Protein AF-A0A3E0R6X7-F1 (afdb_monomer)

pLDDT: mean 79.29, std 10.76, range [50.69, 90.69]

Structure (mmCIF, N/CA/C/O backbone):
data_AF-A0A3E0R6X7-F1
#
_entry.id   AF-A0A3E0R6X7-F1
#
loop_
_atom_site.group_PDB
_atom_site.id
_atom_site.type_symbol
_atom_site.label_atom_id
_atom_site.label_alt_id
_atom_site.label_comp_id
_atom_site.label_asym_id
_atom_site.label_entity_id
_atom_site.label_seq_id
_atom_site.pdbx_PDB_ins_code
_atom_site.Cartn_x
_atom_site.Cartn_y
_atom_site.Cartn_z
_atom_site.occupancy
_atom_site.B_iso_or_equiv
_atom_site.auth_seq_id
_atom_site.auth_comp_id
_atom_site.auth_asym_id
_atom_site.auth_atom_id
_atom_site.pdbx_PDB_model_num
ATOM 1 N N . MET A 1 1 ? 11.818 -14.871 -12.486 1.00 50.69 1 MET A N 1
ATOM 2 C CA . MET A 1 1 ? 10.991 -13.785 -13.052 1.00 50.69 1 MET A CA 1
ATOM 3 C C . MET A 1 1 ? 11.139 -12.602 -12.113 1.00 50.69 1 MET A C 1
ATOM 5 O O . MET A 1 1 ? 10.901 -12.791 -10.929 1.00 50.69 1 MET A O 1
ATOM 9 N N . SER A 1 2 ? 11.664 -11.468 -12.582 1.00 55.22 2 SER A N 1
ATOM 10 C CA . SER A 1 2 ? 11.829 -10.272 -11.743 1.00 55.22 2 SER A CA 1
ATOM 11 C C . SER A 1 2 ? 10.574 -9.419 -11.873 1.00 55.22 2 SER A C 1
ATOM 13 O O . SER A 1 2 ? 10.197 -9.071 -12.989 1.00 55.22 2 SER A O 1
ATOM 15 N N . THR A 1 3 ? 9.910 -9.125 -10.761 1.00 60.66 3 THR A N 1
ATOM 16 C CA . THR A 1 3 ? 8.726 -8.263 -10.738 1.00 60.66 3 THR A CA 1
ATOM 17 C C . THR A 1 3 ? 9.190 -6.814 -10.839 1.00 60.66 3 THR A C 1
ATOM 19 O O . THR A 1 3 ? 9.752 -6.277 -9.886 1.00 60.66 3 THR A O 1
ATOM 22 N N . ILE A 1 4 ? 9.003 -6.193 -12.003 1.00 69.19 4 ILE A N 1
ATOM 23 C CA . ILE A 1 4 ? 9.345 -4.784 -12.224 1.00 69.19 4 ILE A CA 1
ATOM 24 C C . ILE A 1 4 ? 8.072 -3.964 -12.025 1.00 69.19 4 ILE A C 1
ATOM 26 O O . ILE A 1 4 ? 7.040 -4.277 -12.614 1.00 69.19 4 ILE A O 1
ATOM 30 N N . LEU A 1 5 ? 8.133 -2.934 -11.185 1.00 74.81 5 LEU A N 1
ATOM 31 C CA . LEU A 1 5 ? 7.036 -1.982 -11.024 1.00 74.81 5 LEU A CA 1
ATOM 32 C C . LEU A 1 5 ? 7.158 -0.871 -12.071 1.00 74.81 5 LEU A C 1
A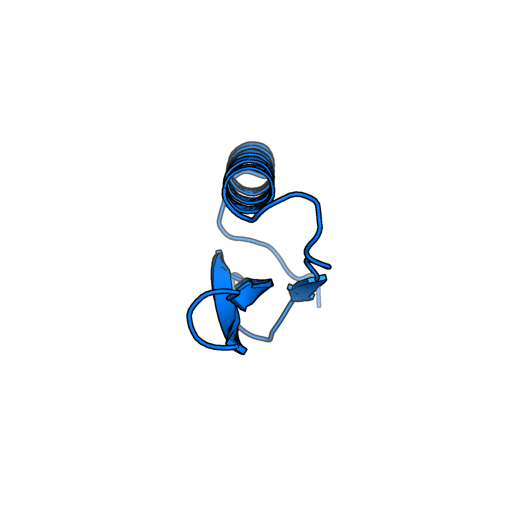TOM 34 O O . LEU A 1 5 ? 8.265 -0.467 -12.423 1.00 74.81 5 LEU A O 1
ATOM 38 N N . ASP A 1 6 ? 6.019 -0.404 -12.579 1.00 68.62 6 ASP A N 1
ATOM 39 C CA . ASP A 1 6 ? 5.948 0.617 -13.636 1.00 68.62 6 ASP A CA 1
ATOM 40 C C . ASP A 1 6 ? 6.424 2.010 -13.204 1.00 68.62 6 ASP A C 1
ATOM 42 O O . ASP A 1 6 ? 6.845 2.812 -14.038 1.00 68.62 6 ASP A O 1
ATOM 46 N N . ASP A 1 7 ? 6.334 2.290 -11.907 1.00 76.31 7 ASP A N 1
ATOM 47 C CA . ASP A 1 7 ? 6.536 3.614 -11.338 1.00 76.31 7 ASP A CA 1
ATOM 48 C C . ASP A 1 7 ? 7.947 3.803 -10.767 1.00 76.31 7 ASP A C 1
ATOM 50 O O . ASP A 1 7 ? 8.589 2.865 -10.288 1.00 76.31 7 ASP A O 1
ATOM 54 N N . ASP A 1 8 ? 8.403 5.060 -10.761 1.00 84.62 8 ASP A N 1
ATOM 55 C CA . ASP A 1 8 ? 9.622 5.461 -10.061 1.00 84.62 8 ASP A CA 1
ATOM 56 C C . ASP A 1 8 ? 9.558 5.042 -8.572 1.00 84.62 8 ASP A C 1
ATOM 58 O O . ASP A 1 8 ? 8.566 5.344 -7.896 1.00 84.62 8 ASP A O 1
ATOM 62 N N . PRO A 1 9 ? 10.603 4.392 -8.022 1.00 84.19 9 PRO A N 1
ATOM 63 C CA . PRO A 1 9 ? 10.593 3.911 -6.642 1.00 84.19 9 PRO A CA 1
ATOM 64 C C . PRO A 1 9 ? 10.298 4.987 -5.586 1.00 84.19 9 PRO A C 1
ATOM 66 O O . PRO A 1 9 ? 9.660 4.681 -4.577 1.00 84.19 9 PRO A O 1
ATOM 69 N N . HIS A 1 10 ? 10.701 6.247 -5.801 1.00 85.00 10 HIS A N 1
ATOM 70 C CA . HIS A 1 10 ? 10.400 7.336 -4.866 1.00 85.00 10 HIS A CA 1
ATOM 71 C C . HIS A 1 10 ? 8.924 7.726 -4.929 1.00 85.00 10 HIS A C 1
ATOM 73 O O . HIS A 1 10 ? 8.311 7.987 -3.893 1.00 85.00 10 HIS A O 1
ATOM 79 N N . ALA A 1 11 ? 8.323 7.729 -6.122 1.00 87.25 11 ALA A N 1
ATOM 80 C CA . ALA A 1 11 ? 6.888 7.961 -6.272 1.00 87.25 11 ALA A CA 1
ATOM 81 C C . ALA A 1 11 ? 6.065 6.882 -5.549 1.00 87.25 11 ALA A C 1
ATOM 83 O O . ALA A 1 11 ? 5.091 7.209 -4.869 1.00 87.25 11 ALA A O 1
ATOM 84 N N . ILE A 1 12 ? 6.483 5.616 -5.639 1.00 88.25 12 ILE A N 1
ATOM 85 C CA . ILE A 1 12 ? 5.859 4.492 -4.923 1.00 88.25 12 ILE A CA 1
ATOM 86 C C . ILE A 1 12 ? 5.986 4.687 -3.408 1.00 88.25 12 ILE A C 1
ATOM 88 O O . ILE A 1 12 ? 4.982 4.628 -2.696 1.00 88.25 12 ILE A O 1
ATOM 92 N N . ALA A 1 13 ? 7.194 4.975 -2.913 1.00 86.44 13 ALA A N 1
ATOM 93 C CA . ALA A 1 13 ? 7.441 5.197 -1.489 1.00 86.44 13 ALA A CA 1
ATOM 94 C C . ALA A 1 13 ? 6.596 6.354 -0.926 1.00 86.44 13 ALA A C 1
ATOM 96 O O . ALA A 1 13 ? 5.968 6.206 0.121 1.00 86.44 13 ALA A O 1
ATOM 97 N N . ASN A 1 14 ? 6.503 7.474 -1.651 1.00 87.38 14 ASN A N 1
ATOM 98 C CA . ASN A 1 14 ? 5.694 8.625 -1.245 1.00 87.38 14 ASN A CA 1
ATOM 99 C C . ASN A 1 14 ? 4.200 8.290 -1.149 1.00 87.38 14 ASN A C 1
ATOM 101 O O . ASN A 1 14 ? 3.537 8.735 -0.214 1.00 87.38 14 ASN A O 1
ATOM 105 N N . ARG A 1 15 ? 3.663 7.483 -2.075 1.00 87.00 15 ARG A N 1
ATOM 106 C CA . ARG A 1 15 ? 2.260 7.037 -2.020 1.00 87.00 15 ARG A CA 1
ATOM 107 C C . ARG A 1 15 ? 2.001 6.137 -0.814 1.00 87.00 15 ARG A C 1
ATOM 109 O O . ARG A 1 15 ? 0.983 6.312 -0.153 1.00 87.00 15 ARG A O 1
ATOM 116 N N . ILE A 1 16 ? 2.920 5.218 -0.503 1.00 86.25 16 ILE A N 1
ATOM 117 C CA . ILE A 1 16 ? 2.816 4.360 0.689 1.00 86.25 16 ILE A CA 1
ATOM 118 C C . ILE A 1 16 ? 2.821 5.218 1.952 1.00 86.25 16 ILE A C 1
ATOM 120 O O . ILE A 1 16 ? 1.930 5.062 2.775 1.00 86.25 16 ILE A O 1
ATOM 124 N N . ILE A 1 17 ? 3.768 6.153 2.086 1.00 85.62 17 ILE A N 1
ATOM 125 C CA . ILE A 1 17 ? 3.852 7.052 3.248 1.00 85.62 17 ILE A CA 1
ATOM 126 C C . ILE A 1 17 ? 2.567 7.870 3.393 1.00 85.62 17 ILE A C 1
ATOM 128 O O . ILE A 1 17 ? 2.026 7.974 4.489 1.00 85.62 17 ILE A O 1
ATOM 132 N N . TRP A 1 18 ? 2.056 8.428 2.294 1.00 85.38 18 TRP A N 1
ATOM 133 C CA . TRP A 1 18 ? 0.816 9.198 2.317 1.00 85.38 18 TRP A CA 1
ATOM 134 C C . TRP A 1 18 ? -0.375 8.347 2.771 1.00 85.38 18 TRP A C 1
ATOM 136 O O . TRP A 1 18 ? -1.097 8.752 3.676 1.00 85.38 18 TRP A O 1
ATOM 146 N N . LEU A 1 19 ? -0.527 7.140 2.214 1.00 82.44 19 LEU A N 1
ATOM 147 C CA . LEU A 1 19 ? -1.570 6.197 2.623 1.00 82.44 19 LEU A CA 1
ATOM 148 C C . LEU A 1 19 ? -1.417 5.775 4.087 1.00 82.44 19 LEU A C 1
ATOM 150 O O . LEU A 1 19 ? -2.403 5.727 4.807 1.00 82.44 19 LEU A O 1
ATOM 154 N N . MET A 1 20 ? -0.200 5.495 4.550 1.00 79.50 20 MET A N 1
ATOM 155 C CA . MET A 1 20 ? 0.049 5.108 5.940 1.00 79.50 20 MET A CA 1
ATOM 156 C C . MET A 1 20 ? -0.196 6.253 6.928 1.00 79.50 20 MET A C 1
ATOM 158 O O . MET A 1 20 ? -0.608 5.988 8.048 1.00 79.50 20 MET A O 1
ATOM 162 N N . ASN A 1 21 ? 0.027 7.507 6.530 1.00 80.56 21 ASN A N 1
ATOM 163 C CA . ASN A 1 21 ? -0.278 8.670 7.368 1.00 80.56 21 ASN A CA 1
ATOM 164 C C . ASN A 1 21 ? -1.779 9.004 7.387 1.00 80.56 21 ASN A C 1
ATOM 166 O O . ASN A 1 21 ? -2.287 9.478 8.399 1.00 80.56 21 ASN A O 1
ATOM 170 N N . ASP A 1 22 ? -2.489 8.781 6.277 1.00 74.19 22 ASP A N 1
ATOM 171 C CA . ASP A 1 22 ? -3.947 8.956 6.196 1.00 74.19 22 ASP A CA 1
ATOM 172 C C . ASP A 1 22 ? -4.689 7.863 6.991 1.00 74.19 22 ASP A C 1
ATOM 174 O O . ASP A 1 22 ? -5.719 8.081 7.638 1.00 74.19 22 ASP A O 1
ATOM 178 N N . VAL A 1 23 ? -4.124 6.658 6.999 1.00 69.75 23 VAL A N 1
ATOM 179 C CA . VAL A 1 23 ? -4.646 5.500 7.713 1.00 69.75 23 VAL A CA 1
ATOM 180 C C . VAL A 1 23 ? -4.085 5.498 9.141 1.00 69.75 23 VAL A C 1
ATOM 182 O O . VAL A 1 23 ? -3.047 4.909 9.381 1.00 69.75 23 VAL A O 1
ATOM 185 N N . ASP A 1 24 ? -4.802 6.145 10.073 1.00 68.44 24 ASP A N 1
ATOM 186 C CA . ASP A 1 24 ? -4.612 6.141 11.550 1.00 68.44 24 ASP A CA 1
ATOM 187 C C . ASP A 1 24 ? -3.574 5.117 12.083 1.00 68.44 24 ASP A C 1
ATOM 189 O O . ASP A 1 24 ? -3.756 3.908 11.903 1.00 68.44 24 AS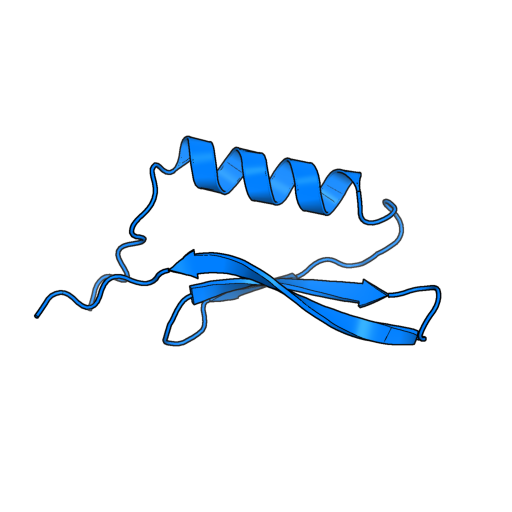P A O 1
ATOM 193 N N . GLU A 1 25 ? -2.545 5.608 12.794 1.00 57.34 25 GLU A N 1
ATOM 194 C CA . GLU A 1 25 ? -1.344 4.903 13.303 1.00 57.34 25 GLU A CA 1
ATOM 195 C C . GLU A 1 25 ? -1.619 3.589 14.061 1.00 57.34 25 GLU A C 1
ATOM 197 O O . GLU A 1 25 ? -0.737 2.746 14.228 1.00 57.34 25 GLU A O 1
ATOM 202 N N . THR A 1 26 ? -2.854 3.386 14.521 1.00 57.72 26 THR A N 1
ATOM 203 C CA . THR A 1 26 ? -3.298 2.168 15.214 1.00 57.72 26 THR A CA 1
ATOM 204 C C . THR A 1 26 ? -3.618 0.992 14.284 1.00 57.72 26 THR A C 1
ATOM 206 O O . THR A 1 26 ? -3.904 -0.115 14.753 1.00 57.72 26 THR A O 1
ATOM 209 N N . LYS A 1 27 ? -3.592 1.195 12.964 1.00 62.62 27 LYS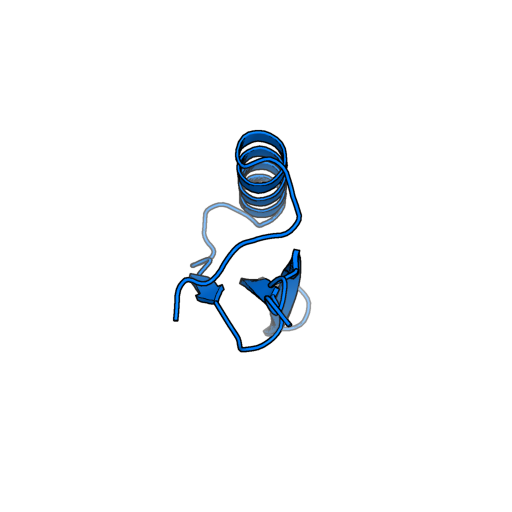 A N 1
ATOM 210 C CA . LYS A 1 27 ? -3.959 0.174 11.979 1.00 62.62 27 LYS A CA 1
ATOM 211 C C . LYS A 1 27 ? -2.732 -0.559 11.454 1.00 62.62 27 LYS A C 1
ATOM 213 O O . LYS A 1 27 ? -1.835 0.020 10.853 1.00 62.62 27 LYS A O 1
ATOM 218 N N . VAL A 1 28 ? -2.753 -1.882 11.597 1.00 63.53 28 VAL A N 1
ATOM 219 C CA . VAL A 1 28 ? -1.820 -2.774 10.902 1.00 63.53 28 VAL A CA 1
ATOM 220 C C . VAL A 1 28 ? -2.057 -2.631 9.397 1.00 63.53 28 VAL A C 1
ATOM 222 O O . VAL A 1 28 ? -3.075 -3.097 8.881 1.00 63.53 28 VAL A O 1
ATOM 225 N N . CYS A 1 29 ? -1.137 -1.951 8.717 1.00 77.81 29 CYS A N 1
ATOM 226 C CA . CYS A 1 29 ? -1.095 -1.874 7.263 1.00 77.81 29 CYS A CA 1
ATOM 227 C C . CYS A 1 29 ? -0.155 -2.962 6.747 1.00 77.81 29 CYS A C 1
ATOM 229 O O . CYS A 1 29 ? 1.001 -3.031 7.166 1.00 77.81 29 CYS A O 1
ATOM 231 N N . ASN A 1 30 ? -0.639 -3.799 5.835 1.00 86.06 30 ASN A N 1
ATOM 232 C CA . ASN A 1 30 ? 0.185 -4.796 5.163 1.00 86.06 30 ASN A CA 1
ATOM 233 C C . ASN A 1 30 ? 0.493 -4.325 3.746 1.00 86.06 30 ASN A C 1
ATOM 235 O O . ASN A 1 30 ? -0.405 -3.920 3.009 1.00 86.06 30 ASN A O 1
ATOM 239 N N . LEU A 1 31 ? 1.762 -4.414 3.355 1.00 87.56 31 LEU A N 1
ATOM 240 C CA . LEU A 1 31 ? 2.176 -4.209 1.975 1.00 87.56 31 LEU A CA 1
ATOM 241 C C . LEU A 1 31 ? 2.234 -5.569 1.278 1.00 87.56 31 LEU A C 1
ATOM 243 O O . LEU A 1 31 ? 2.982 -6.453 1.698 1.00 87.56 31 LEU A O 1
ATOM 247 N N . ILE A 1 32 ? 1.429 -5.744 0.233 1.00 89.38 32 ILE A N 1
ATOM 248 C CA . ILE A 1 32 ? 1.250 -7.024 -0.454 1.00 89.38 32 ILE A CA 1
ATOM 249 C C . ILE A 1 32 ? 1.515 -6.831 -1.941 1.00 89.38 32 ILE A C 1
ATOM 251 O O . ILE A 1 32 ? 0.974 -5.926 -2.568 1.00 89.38 32 ILE A O 1
ATOM 255 N N . MET A 1 33 ? 2.324 -7.715 -2.519 1.00 85.94 33 MET A N 1
ATOM 256 C CA . MET A 1 33 ? 2.470 -7.825 -3.967 1.00 85.94 33 MET A CA 1
ATOM 257 C C . MET A 1 33 ? 1.508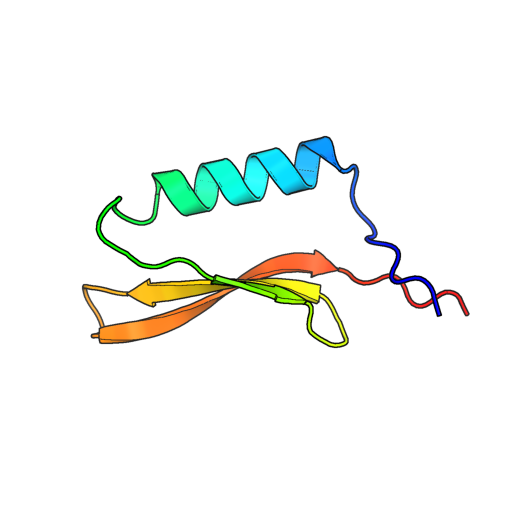 -8.900 -4.475 1.00 85.94 33 MET A C 1
ATOM 259 O O . MET A 1 33 ? 1.617 -10.057 -4.064 1.00 85.94 33 MET A O 1
ATOM 263 N N . ASN A 1 34 ? 0.571 -8.535 -5.348 1.00 83.88 34 ASN A N 1
ATOM 264 C CA . ASN A 1 34 ? -0.250 -9.499 -6.082 1.00 83.88 34 ASN A CA 1
ATOM 265 C C . ASN A 1 34 ? 0.280 -9.666 -7.523 1.00 83.88 34 ASN A C 1
ATOM 267 O O . ASN A 1 34 ? 1.355 -9.169 -7.854 1.00 83.88 34 ASN A O 1
ATOM 271 N N . ALA A 1 35 ? -0.437 -10.412 -8.370 1.00 81.31 35 ALA A N 1
ATOM 272 C CA . ALA A 1 35 ? -0.000 -10.678 -9.743 1.00 81.31 35 ALA A CA 1
ATOM 273 C C . ALA A 1 35 ? 0.085 -9.414 -10.624 1.00 81.31 35 ALA A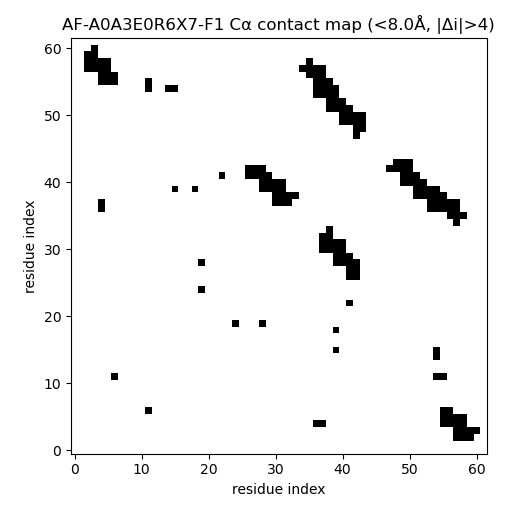 C 1
ATOM 275 O O . ALA A 1 35 ? 0.881 -9.386 -11.558 1.00 81.31 35 ALA A O 1
ATOM 276 N N . ASP A 1 36 ? -0.695 -8.376 -10.308 1.00 84.19 36 ASP A N 1
ATOM 277 C CA . ASP A 1 36 ? -0.908 -7.206 -11.167 1.00 84.19 36 ASP A CA 1
ATOM 278 C C . ASP A 1 36 ? -0.405 -5.889 -10.551 1.00 84.19 36 ASP A C 1
ATOM 280 O O . ASP A 1 36 ? -0.239 -4.896 -11.262 1.00 84.19 36 ASP A O 1
ATOM 284 N N . ALA A 1 37 ? -0.204 -5.835 -9.232 1.00 87.25 37 ALA A N 1
ATOM 285 C CA . ALA A 1 37 ? 0.058 -4.610 -8.491 1.00 87.25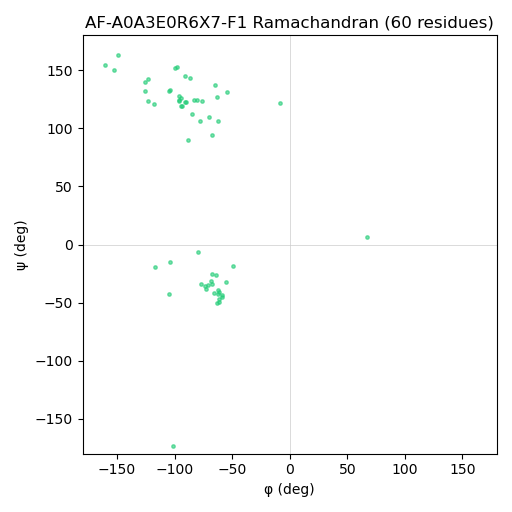 37 ALA A CA 1
ATOM 286 C C . ALA A 1 37 ? 0.717 -4.837 -7.118 1.00 87.25 37 ALA A C 1
ATOM 288 O O . ALA A 1 37 ? 0.518 -5.848 -6.440 1.00 87.25 37 ALA A O 1
ATOM 289 N N . LEU A 1 38 ? 1.432 -3.805 -6.673 1.00 89.31 38 LEU A N 1
ATOM 290 C CA . LEU A 1 38 ? 1.753 -3.567 -5.274 1.00 89.31 38 LEU A CA 1
ATOM 291 C C . LEU A 1 38 ? 0.566 -2.861 -4.613 1.00 89.31 38 LEU A C 1
ATOM 293 O O . LEU A 1 38 ? 0.149 -1.793 -5.064 1.00 89.31 38 LEU A O 1
ATOM 297 N N . VAL A 1 39 ? 0.046 -3.446 -3.539 1.00 90.69 39 VAL A N 1
ATOM 298 C CA . VAL A 1 39 ? -1.176 -3.016 -2.856 1.00 90.69 39 VAL A CA 1
ATOM 299 C C . VAL A 1 39 ? -0.897 -2.793 -1.373 1.00 90.69 39 VAL A C 1
ATOM 301 O O . VAL A 1 39 ? -0.197 -3.581 -0.734 1.00 90.69 39 VAL A O 1
ATOM 304 N N . VAL A 1 40 ? -1.482 -1.738 -0.810 1.00 88.94 40 VAL A N 1
ATOM 305 C CA . VAL A 1 40 ? -1.575 -1.548 0.642 1.00 88.94 40 VAL A CA 1
ATOM 306 C C . VAL A 1 40 ? -2.936 -2.046 1.115 1.00 88.94 40 VAL A C 1
ATOM 308 O O . VAL A 1 40 ? -3.978 -1.606 0.624 1.00 88.94 40 VAL A O 1
ATOM 311 N N . GLU A 1 41 ? -2.922 -2.963 2.077 1.00 88.88 41 GLU A N 1
ATOM 312 C CA . GLU A 1 41 ? -4.104 -3.492 2.754 1.00 88.88 41 GLU A CA 1
ATOM 313 C C . GLU A 1 41 ? -4.214 -2.902 4.164 1.00 88.88 41 GLU A C 1
ATOM 315 O O . GLU A 1 41 ? -3.251 -2.941 4.932 1.00 88.88 41 GLU A O 1
ATOM 320 N N . TYR A 1 42 ? -5.405 -2.426 4.537 1.00 85.31 42 TYR A N 1
ATOM 321 C CA . TYR A 1 42 ? -5.711 -1.994 5.905 1.00 85.31 42 TYR A CA 1
ATOM 322 C C . TYR A 1 42 ? -7.185 -2.220 6.277 1.00 85.31 42 TYR A C 1
ATOM 324 O O . TYR A 1 42 ? -8.050 -2.384 5.417 1.00 85.31 42 TYR A O 1
ATOM 332 N N . ASN A 1 43 ? -7.506 -2.191 7.575 1.00 84.38 43 ASN A N 1
ATOM 333 C CA . ASN A 1 43 ? -8.892 -2.242 8.057 1.00 84.38 43 ASN A CA 1
ATOM 334 C C . ASN A 1 43 ? -9.487 -0.831 8.196 1.00 84.38 43 ASN A C 1
ATOM 336 O O . ASN A 1 43 ? -8.982 0.012 8.943 1.00 84.38 43 ASN A O 1
ATOM 340 N N . CYS A 1 44 ? -10.599 -0.558 7.513 1.00 79.06 44 CYS A N 1
ATOM 341 C CA . CYS A 1 44 ? -11.327 0.696 7.662 1.00 79.06 44 CYS A CA 1
ATOM 342 C C . CYS A 1 44 ? -12.133 0.699 8.967 1.00 79.06 44 CYS A C 1
ATOM 344 O O . CYS A 1 44 ? -12.987 -0.154 9.188 1.00 79.06 44 CYS A O 1
ATOM 346 N N . ARG A 1 45 ? -11.898 1.698 9.825 1.00 74.06 45 ARG A N 1
ATOM 347 C CA . ARG A 1 45 ? -12.551 1.827 11.139 1.00 74.06 45 ARG A CA 1
ATOM 348 C C . ARG A 1 45 ? -14.049 2.121 11.036 1.00 74.06 45 ARG A C 1
ATOM 350 O O . ARG A 1 45 ? -14.814 1.658 11.871 1.00 74.06 45 ARG A O 1
ATOM 357 N N . PHE A 1 46 ? -14.462 2.876 10.020 1.00 79.81 46 PHE A N 1
ATOM 358 C CA . PHE A 1 46 ? -15.861 3.270 9.839 1.00 79.81 46 PHE A CA 1
ATOM 359 C C . PHE A 1 46 ? -16.731 2.112 9.357 1.00 79.81 46 PHE A C 1
ATOM 361 O O . PHE A 1 46 ? -17.889 2.002 9.743 1.00 79.81 46 PHE A O 1
ATOM 368 N N . THR A 1 47 ? -16.174 1.250 8.506 1.00 84.81 47 THR A N 1
ATOM 369 C CA . THR A 1 47 ? -16.918 0.144 7.892 1.00 84.81 47 THR A CA 1
ATOM 370 C C . THR A 1 47 ? -16.601 -1.211 8.518 1.00 84.81 47 THR A C 1
ATOM 372 O O . THR A 1 47 ? -17.331 -2.167 8.272 1.00 84.81 47 THR A O 1
ATOM 375 N N . GLY A 1 48 ? -15.512 -1.319 9.287 1.00 82.75 48 GLY A N 1
ATOM 376 C CA . GLY A 1 48 ? -14.977 -2.578 9.813 1.00 82.75 48 GLY A CA 1
ATOM 377 C C . GLY A 1 48 ? -14.422 -3.519 8.737 1.00 82.75 48 GL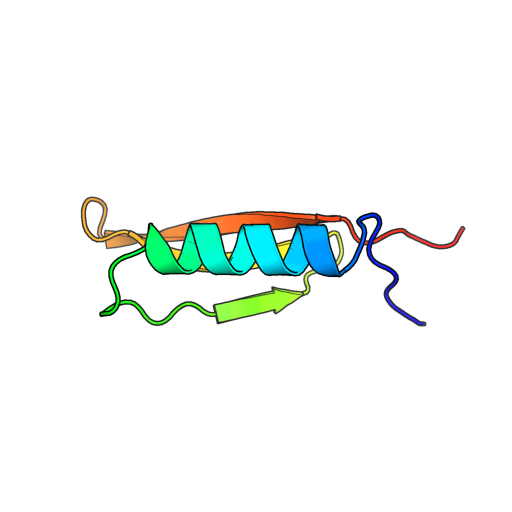Y A C 1
ATOM 378 O O . GLY A 1 48 ? -14.101 -4.665 9.038 1.00 82.75 48 GLY A O 1
ATOM 379 N N . LYS A 1 49 ? -14.341 -3.074 7.477 1.00 85.62 49 LYS A N 1
ATOM 380 C CA . LYS A 1 49 ? -13.950 -3.908 6.332 1.00 85.62 49 LYS A CA 1
ATOM 381 C C . LYS A 1 49 ? -12.491 -3.688 5.955 1.00 85.62 49 LYS A C 1
ATOM 383 O O . LYS A 1 49 ? -11.966 -2.585 6.105 1.00 85.62 49 LYS A O 1
ATOM 388 N N . LYS A 1 50 ? -11.875 -4.723 5.384 1.00 87.06 50 LYS A N 1
ATOM 389 C CA . LYS A 1 50 ? -10.588 -4.608 4.693 1.00 87.06 50 LYS A CA 1
ATOM 390 C C . LYS A 1 50 ? -10.729 -3.736 3.448 1.00 87.06 50 LYS A C 1
ATOM 392 O O . LYS A 1 50 ? -11.697 -3.879 2.699 1.00 87.06 50 LYS A O 1
ATOM 397 N N . VAL A 1 51 ? -9.759 -2.858 3.242 1.00 87.06 51 VAL A N 1
ATOM 398 C CA . VAL A 1 51 ? -9.627 -1.983 2.078 1.00 87.06 51 VAL A CA 1
ATOM 399 C C . VAL A 1 51 ? -8.273 -2.248 1.434 1.00 87.06 51 VAL A C 1
ATOM 401 O O . VAL A 1 51 ? -7.285 -2.476 2.131 1.00 87.06 51 VAL A O 1
ATOM 404 N N . PHE A 1 52 ? -8.252 -2.218 0.106 1.00 88.81 52 PHE A N 1
ATOM 405 C CA . PHE A 1 52 ? -7.083 -2.474 -0.725 1.00 88.81 52 PHE A CA 1
ATOM 406 C C . PHE A 1 52 ? -6.862 -1.259 -1.624 1.00 88.81 52 PHE A C 1
ATOM 408 O O . PHE A 1 52 ? -7.777 -0.870 -2.350 1.00 88.81 52 PHE A O 1
ATOM 415 N N . HIS A 1 53 ? -5.677 -0.653 -1.559 1.00 87.94 53 HIS A N 1
ATOM 416 C CA . HIS A 1 53 ? -5.296 0.465 -2.421 1.00 87.94 53 HIS A CA 1
ATOM 417 C C . HIS A 1 53 ? -4.102 0.093 -3.292 1.00 87.94 53 HIS A C 1
ATOM 419 O O . HIS A 1 53 ? -3.027 -0.218 -2.776 1.00 87.94 53 HIS A O 1
ATOM 425 N N . ASP A 1 54 ? -4.294 0.16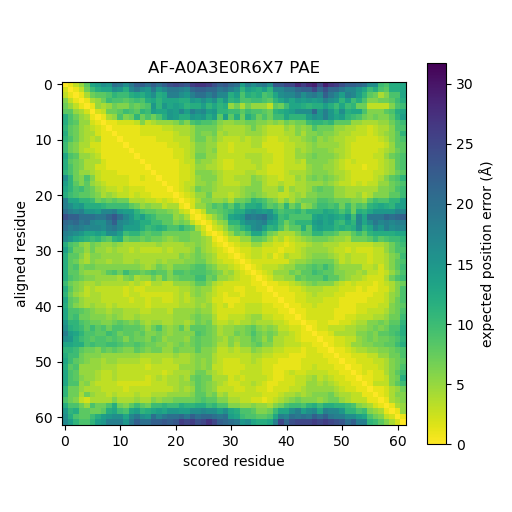9 -4.607 1.00 89.19 54 ASP A N 1
ATOM 426 C CA . ASP A 1 54 ? -3.223 0.024 -5.588 1.00 89.19 54 ASP A CA 1
ATOM 427 C C . ASP A 1 54 ? -2.206 1.160 -5.413 1.00 89.19 54 ASP A C 1
ATOM 429 O O . ASP A 1 54 ? -2.562 2.341 -5.432 1.00 89.19 54 ASP A O 1
ATOM 433 N N . VAL A 1 55 ? -0.932 0.804 -5.268 1.00 88.50 55 VAL A N 1
ATOM 434 C CA . VAL A 1 55 ? 0.177 1.760 -5.148 1.00 88.50 55 VAL A CA 1
ATOM 435 C C . VAL A 1 55 ? 0.974 1.837 -6.440 1.00 88.50 55 VAL A C 1
ATOM 437 O O . VAL A 1 55 ? 1.347 2.932 -6.856 1.00 88.50 55 VAL A O 1
ATOM 440 N N . ALA A 1 56 ? 1.239 0.690 -7.065 1.00 88.62 56 ALA A N 1
ATOM 441 C CA . ALA A 1 56 ? 1.989 0.583 -8.312 1.00 88.62 56 ALA A CA 1
ATOM 442 C C . ALA A 1 56 ? 1.557 -0.666 -9.082 1.00 88.62 56 ALA A C 1
ATOM 444 O O . ALA A 1 56 ? 1.191 -1.666 -8.468 1.00 88.62 56 ALA A O 1
ATOM 445 N N . ARG A 1 57 ? 1.629 -0.632 -10.414 1.00 86.69 57 ARG A N 1
ATOM 446 C CA . ARG A 1 57 ? 1.328 -1.788 -11.270 1.00 86.69 57 ARG A CA 1
ATOM 447 C C . ARG A 1 57 ? 2.584 -2.613 -11.538 1.00 86.69 57 ARG A C 1
ATOM 449 O O . ARG A 1 57 ? 3.684 -2.068 -11.646 1.00 86.69 57 ARG A O 1
ATOM 456 N N . VAL A 1 58 ? 2.405 -3.929 -11.622 1.00 84.81 58 VAL A N 1
ATOM 457 C CA . VAL A 1 58 ? 3.436 -4.869 -12.059 1.00 84.81 58 VAL A CA 1
ATOM 458 C C . VAL A 1 58 ? 3.489 -4.844 -13.578 1.00 84.81 58 VAL A C 1
ATOM 460 O O . VAL A 1 58 ? 2.497 -5.102 -14.260 1.00 84.81 58 VAL A O 1
ATOM 463 N N . LYS A 1 59 ? 4.673 -4.565 -14.111 1.00 76.06 59 LYS A N 1
ATOM 464 C CA . LYS A 1 59 ? 4.935 -4.583 -15.540 1.00 76.06 59 LYS A CA 1
ATOM 465 C C . LYS A 1 59 ? 5.266 -6.012 -15.952 1.00 76.06 59 LYS A C 1
ATOM 467 O O . LYS A 1 59 ? 6.321 -6.545 -15.598 1.00 76.06 59 LYS A O 1
ATOM 472 N N . ASN A 1 60 ? 4.386 -6.637 -16.728 1.00 63.44 60 ASN A N 1
ATOM 473 C CA . ASN A 1 60 ? 4.727 -7.894 -17.382 1.00 63.44 60 ASN A CA 1
ATOM 474 C C . ASN A 1 60 ? 5.746 -7.598 -18.484 1.00 63.44 60 ASN A C 1
ATOM 476 O O . ASN A 1 60 ? 5.424 -6.972 -19.493 1.00 63.44 60 ASN A O 1
ATOM 480 N N . SER A 1 61 ? 6.991 -8.026 -18.267 1.00 56.06 61 SER A N 1
ATOM 481 C CA . SER A 1 61 ? 8.017 -8.032 -19.311 1.00 56.06 61 SER A CA 1
ATOM 482 C C . SER A 1 61 ? 7.593 -9.076 -20.346 1.00 56.06 61 SER A C 1
ATOM 484 O O . SER A 1 61 ? 7.789 -10.269 -20.120 1.00 56.06 61 SER A O 1
ATOM 486 N N . SER A 1 62 ? 6.895 -8.630 -21.393 1.00 56.06 62 SER A N 1
ATOM 487 C CA . SER A 1 62 ? 6.519 -9.461 -22.545 1.00 56.06 62 SER A CA 1
ATOM 488 C C . SER A 1 62 ? 7.687 -9.571 -23.514 1.00 56.06 62 SER A C 1
ATOM 490 O O . SER A 1 62 ? 8.410 -8.558 -23.652 1.00 56.06 62 SER A O 1
#

Nearest PDB structures (foldseek):
  2zvl-assembly2_E  TM=6.425E-01  e=6.377E-01  Homo sapiens
  7o1f-assembly1_A  TM=6.170E-01  e=2.034E+00  Thermochaetoides thermophila DSM 1495
  8fg6-assembly1_B  TM=5.286E-01  e=1.039E+00  synthetic construct
  3p87-assembly1_A  TM=4.705E-01  e=1.694E+00  Homo sapiens
  3sr2-assembly3_C  TM=3.457E-01  e=1.174E+00  Homo sapiens

Radius of gyration: 12.72 Å; Cα contacts (8 Å, |Δi|>4): 88; chains: 1; bounding box: 29×23×38 Å

Foldseek 3Di:
DDFDWPDDPVQLVVQVVVVCVVPPVPWDWDFDDDPFATWIWTQDPVVRDIDIDGRTTTDDPD

Secondary structure (DSSP, 8-state):
---EESS-HHHHHHHHHHHHHHS-TTS-PEEEE-SSEEEEEEE-TTT--EEEEEEEEEE---

Solvent-accessible surface area (backbone atoms only — not comparable to full-atom values): 3860 Å² total; per-residue (Å²): 136,83,88,41,61,73,58,58,69,66,63,43,51,52,51,51,53,51,52,53,68,72,46,55,89,89,52,76,66,44,83,45,77,60,95,56,28,37,29,43,35,35,67,38,85,92,76,73,40,81,44,78,44,82,64,38,44,46,47,81,88,123

Sequence (62 aa):
MSTILDDDPHAIANRIIWLMNDVDETKVCNLIMNADALVVEYNCRFTGKKVFHDVARVKNSS

Mean predicted aligned error: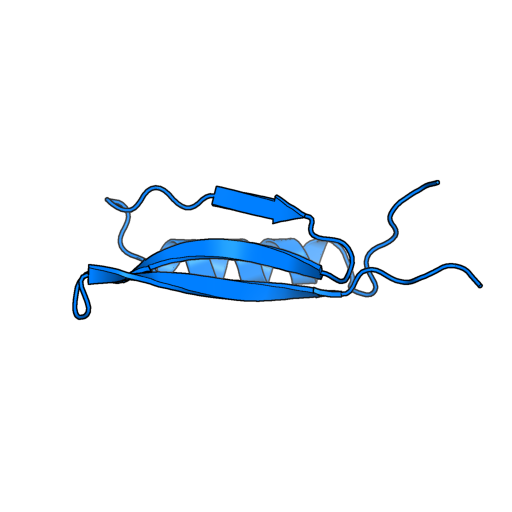 6.57 Å